Protein AF-A0A317Z376-F1 (afdb_monomer_lite)

pLDDT: mean 84.98, std 10.62, range [52.56, 98.12]

Foldseek 3Di:
DCPVQQVVQLVVCVVVCVVVVPPPVCSSVVSSVVSCVVVVVCCCVVVPVVVVVVCVVPVVVVCVVCVVVVVVVCVVCVVVVCVVLVVVCVVCVVVVHHPCPVVDDDDPVNVLVVLVVCVVVVNDDPVRNVVSVD

Structure (mmCIF, N/CA/C/O backbone):
data_AF-A0A317Z376-F1
#
_entry.id   AF-A0A317Z376-F1
#
loop_
_atom_site.group_PDB
_atom_site.id
_atom_site.type_symbol
_atom_site.label_atom_id
_atom_site.label_alt_id
_atom_site.label_comp_id
_atom_site.label_asym_id
_atom_site.label_entity_id
_atom_site.label_seq_id
_atom_site.pdbx_PDB_ins_code
_atom_site.Cartn_x
_atom_site.Cartn_y
_atom_site.Cartn_z
_atom_site.occupancy
_atom_site.B_iso_or_equiv
_atom_site.auth_seq_id
_atom_site.auth_comp_id
_atom_site.auth_asym_id
_atom_site.auth_atom_id
_atom_site.pdbx_PDB_model_num
ATOM 1 N N . LEU A 1 1 ? 16.498 -10.236 -8.902 1.00 52.56 1 LEU A N 1
ATOM 2 C CA . LEU A 1 1 ? 15.683 -9.718 -10.027 1.00 52.56 1 LEU A CA 1
ATOM 3 C C . LEU A 1 1 ? 16.492 -9.572 -11.324 1.00 52.56 1 LE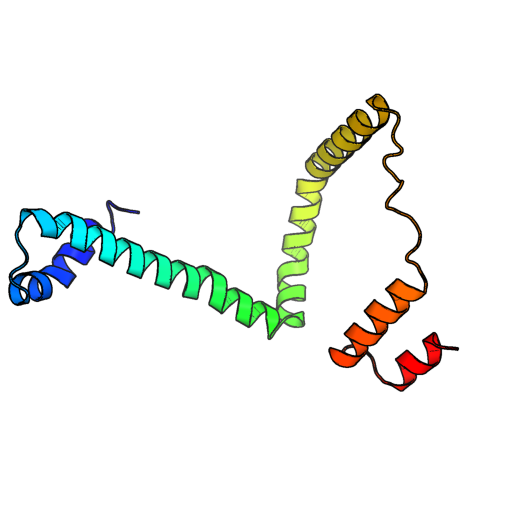U A C 1
ATOM 5 O O . LEU A 1 1 ? 15.920 -9.841 -12.365 1.00 52.56 1 LEU A O 1
ATOM 9 N N . GLY A 1 2 ? 17.801 -9.262 -11.279 1.00 53.47 2 GLY A N 1
ATOM 10 C CA . GLY A 1 2 ? 18.672 -9.219 -12.474 1.00 53.47 2 GLY A CA 1
ATOM 11 C C . GLY A 1 2 ? 18.940 -10.575 -13.151 1.00 53.47 2 GLY A C 1
ATOM 12 O O . GLY A 1 2 ? 18.680 -10.702 -14.337 1.00 53.47 2 GLY A O 1
ATOM 13 N N . TRP A 1 3 ? 19.326 -11.615 -12.393 1.00 60.12 3 TRP A N 1
ATOM 14 C CA . TRP A 1 3 ? 19.689 -12.938 -12.952 1.00 60.12 3 TRP A CA 1
ATOM 15 C C . TRP A 1 3 ? 18.595 -13.560 -13.842 1.00 60.12 3 TRP A C 1
ATOM 17 O O . TRP A 1 3 ? 18.896 -14.009 -14.939 1.00 60.12 3 TRP A O 1
ATOM 27 N N . LEU A 1 4 ? 17.322 -13.587 -13.425 1.00 60.84 4 LEU A N 1
ATOM 28 C CA . LEU A 1 4 ? 16.253 -14.183 -14.252 1.00 60.84 4 LEU A CA 1
ATOM 29 C C . LEU A 1 4 ? 15.834 -13.300 -15.442 1.00 60.84 4 LEU A C 1
ATOM 31 O O . LEU A 1 4 ? 15.302 -13.819 -16.421 1.00 60.84 4 LEU A O 1
ATOM 35 N N . GLY A 1 5 ? 16.046 -11.984 -15.353 1.00 62.31 5 GLY A N 1
ATOM 36 C CA . GLY A 1 5 ? 15.660 -11.027 -16.390 1.00 62.31 5 GLY A CA 1
ATOM 37 C C . GLY A 1 5 ? 16.670 -10.942 -17.533 1.00 62.31 5 GLY A C 1
ATOM 38 O O . GLY A 1 5 ? 16.252 -10.894 -18.684 1.00 62.31 5 GLY A O 1
ATOM 39 N N . GLU A 1 6 ? 17.970 -10.984 -17.226 1.00 64.81 6 GLU A N 1
ATOM 40 C CA . GLU A 1 6 ? 19.071 -10.847 -18.194 1.00 64.81 6 GLU A CA 1
ATOM 41 C C . GLU A 1 6 ? 18.952 -11.791 -19.399 1.00 64.81 6 GLU A C 1
ATOM 43 O O . GLU A 1 6 ? 18.768 -11.292 -20.505 1.00 64.81 6 GLU A O 1
ATOM 48 N N . PRO A 1 7 ? 18.927 -13.129 -19.238 1.00 69.81 7 PRO A N 1
ATOM 49 C CA . PRO A 1 7 ? 18.938 -14.036 -20.384 1.00 69.81 7 PRO A CA 1
ATOM 50 C C . PRO A 1 7 ? 17.606 -14.049 -21.150 1.00 69.81 7 PRO A C 1
ATOM 52 O O . PRO A 1 7 ? 17.564 -14.449 -22.314 1.00 69.81 7 PRO A O 1
ATOM 55 N N . LEU A 1 8 ? 16.503 -13.641 -20.510 1.00 75.00 8 LEU A N 1
ATOM 56 C CA . LEU A 1 8 ? 15.187 -13.568 -21.143 1.00 75.00 8 LEU A CA 1
ATOM 57 C C . LEU A 1 8 ? 15.067 -12.300 -21.998 1.00 75.00 8 LEU A C 1
ATOM 59 O O . LEU A 1 8 ? 14.681 -12.374 -23.163 1.00 75.00 8 LEU A O 1
ATOM 63 N N . PHE A 1 9 ? 15.421 -11.146 -21.430 1.00 73.69 9 PHE A N 1
ATOM 64 C CA . PHE A 1 9 ? 15.363 -9.867 -22.127 1.00 73.69 9 PHE A CA 1
ATOM 65 C C . PHE A 1 9 ? 16.475 -9.726 -23.157 1.00 73.69 9 PHE A C 1
ATOM 67 O O . PHE A 1 9 ? 16.203 -9.182 -24.217 1.00 73.69 9 PHE A O 1
ATOM 74 N N . GLU A 1 10 ? 17.666 -10.274 -22.926 1.00 70.31 10 GLU A N 1
ATOM 75 C CA . GLU A 1 10 ? 18.725 -10.322 -23.937 1.00 70.31 10 GLU A CA 1
ATOM 76 C C . GLU A 1 10 ? 18.244 -11.066 -25.188 1.00 70.31 10 GLU A C 1
ATOM 78 O O . GLU A 1 10 ? 18.333 -10.522 -26.279 1.00 70.31 10 GLU A O 1
ATOM 83 N N . ARG A 1 11 ? 17.607 -12.240 -25.049 1.00 75.38 11 ARG A N 1
ATOM 84 C CA . ARG A 1 11 ? 17.047 -12.986 -26.196 1.00 75.38 11 ARG A CA 1
ATOM 85 C C . ARG A 1 11 ? 15.912 -12.257 -26.914 1.00 75.38 11 ARG A C 1
ATOM 87 O O . ARG A 1 11 ? 15.809 -12.353 -28.132 1.00 75.38 11 ARG A O 1
ATOM 94 N N . ILE A 1 12 ? 15.042 -11.572 -26.171 1.00 78.62 12 ILE A N 1
ATOM 95 C CA . ILE A 1 12 ? 13.902 -10.836 -26.741 1.00 78.62 12 ILE A CA 1
ATOM 96 C C . ILE A 1 12 ? 14.368 -9.542 -27.421 1.00 78.62 12 ILE A C 1
ATOM 98 O O . ILE A 1 12 ? 13.821 -9.159 -28.453 1.00 78.62 12 ILE A O 1
ATOM 102 N N . LEU A 1 13 ? 15.370 -8.868 -26.854 1.00 76.75 13 LEU A N 1
ATOM 103 C CA . LEU A 1 13 ? 15.869 -7.584 -27.336 1.00 76.75 13 LEU A CA 1
ATOM 104 C C . LEU A 1 13 ? 16.970 -7.729 -28.387 1.00 76.75 13 LEU A C 1
ATOM 106 O O . LEU A 1 13 ? 17.112 -6.810 -29.183 1.00 76.75 13 LEU A O 1
ATOM 110 N N . HIS A 1 14 ? 17.687 -8.858 -28.460 1.00 75.81 14 HIS A N 1
ATOM 111 C CA . HIS A 1 14 ? 18.734 -9.121 -29.459 1.00 75.81 14 HIS A CA 1
ATOM 112 C C . HIS A 1 14 ? 18.367 -8.686 -30.890 1.00 75.81 14 HIS A C 1
ATOM 114 O O . HIS A 1 14 ? 19.131 -7.919 -31.472 1.00 75.81 14 HIS A O 1
ATOM 120 N N . PRO A 1 15 ? 17.194 -9.055 -31.458 1.00 79.44 15 PRO A N 1
ATOM 121 C CA . PRO A 1 15 ? 16.839 -8.634 -32.817 1.00 79.44 15 PRO A CA 1
ATOM 122 C C . PRO A 1 15 ? 16.638 -7.117 -32.951 1.00 79.44 15 PRO A C 1
ATOM 124 O O . PRO A 1 15 ? 16.869 -6.549 -34.013 1.00 79.44 15 PRO A O 1
ATOM 127 N N . VAL A 1 16 ? 16.214 -6.440 -31.881 1.00 78.69 16 VAL A N 1
ATOM 128 C CA . VAL A 1 16 ? 16.027 -4.980 -31.851 1.00 78.69 16 VAL A CA 1
ATOM 129 C C . VAL A 1 16 ? 17.367 -4.266 -31.667 1.00 78.69 16 VAL A C 1
ATOM 131 O O . VAL A 1 16 ? 17.602 -3.221 -32.266 1.00 78.69 16 VAL A O 1
ATOM 134 N N . ILE A 1 17 ? 18.256 -4.839 -30.860 1.00 76.69 17 ILE A N 1
ATOM 135 C CA . ILE A 1 17 ? 19.598 -4.326 -30.579 1.00 76.69 17 ILE A CA 1
ATOM 136 C C . ILE A 1 17 ? 20.481 -4.419 -31.830 1.00 76.69 17 ILE A C 1
ATOM 138 O O . ILE A 1 17 ? 21.148 -3.439 -32.165 1.00 76.69 17 ILE A O 1
ATOM 142 N N . GLU A 1 18 ? 20.419 -5.540 -32.558 1.00 78.31 18 GLU A N 1
ATOM 143 C CA . GLU A 1 18 ? 21.083 -5.708 -33.858 1.00 78.31 18 GLU A CA 1
ATOM 144 C C . GLU A 1 18 ? 20.530 -4.734 -34.904 1.00 78.31 18 GLU A C 1
ATOM 146 O O . GLU A 1 18 ? 21.303 -4.089 -35.607 1.00 78.31 18 GLU A O 1
ATOM 151 N N . LEU A 1 19 ? 19.204 -4.556 -34.970 1.00 81.88 19 LEU A N 1
ATOM 152 C CA . LEU A 1 19 ? 18.572 -3.614 -35.900 1.00 81.88 19 LEU A CA 1
ATOM 153 C C . LEU A 1 19 ? 18.994 -2.156 -35.648 1.00 81.88 19 LEU A C 1
ATOM 155 O O . LEU A 1 19 ? 19.082 -1.363 -36.583 1.00 81.88 19 LEU A O 1
ATOM 159 N N . LEU A 1 20 ? 19.239 -1.797 -34.386 1.00 80.94 20 LEU A N 1
ATOM 160 C CA . LEU A 1 20 ? 19.649 -0.455 -33.970 1.00 80.94 20 LEU A CA 1
ATOM 161 C C . LEU A 1 20 ? 21.173 -0.260 -33.958 1.00 80.94 20 LEU A C 1
ATOM 163 O O . LEU A 1 20 ? 21.630 0.834 -33.622 1.00 80.94 20 LEU A O 1
ATOM 167 N N . ASN A 1 21 ? 21.953 -1.280 -34.340 1.00 82.50 21 ASN A N 1
ATOM 168 C CA . ASN A 1 21 ? 23.415 -1.231 -34.420 1.00 82.50 21 ASN A CA 1
ATOM 169 C C . ASN A 1 21 ? 24.074 -0.728 -33.116 1.00 82.50 21 ASN A C 1
ATOM 171 O O . ASN A 1 21 ? 25.058 0.018 -33.137 1.00 82.50 21 ASN A O 1
ATOM 175 N N . ILE A 1 22 ? 23.501 -1.106 -31.967 1.00 79.56 22 ILE A N 1
ATOM 176 C CA . ILE A 1 22 ? 23.984 -0.665 -30.655 1.00 79.56 22 ILE A CA 1
ATOM 177 C C . ILE A 1 22 ? 25.367 -1.287 -30.398 1.00 79.56 22 ILE A C 1
ATOM 179 O O . ILE A 1 22 ? 25.518 -2.494 -30.567 1.00 79.56 22 ILE A O 1
ATOM 183 N N . PRO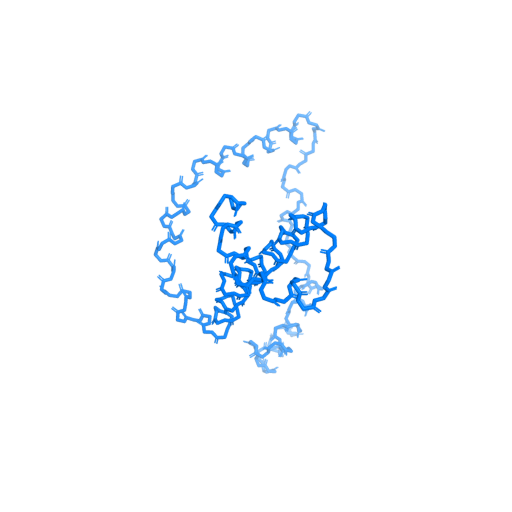 A 1 23 ? 26.374 -0.506 -29.960 1.00 82.12 23 PRO A N 1
ATOM 184 C CA . PRO A 1 23 ? 27.686 -1.048 -29.619 1.00 82.12 23 PRO A CA 1
ATOM 185 C C . PRO A 1 23 ? 27.597 -2.117 -28.525 1.00 82.12 23 PRO A C 1
ATOM 187 O O . PRO A 1 23 ? 26.951 -1.878 -27.504 1.00 82.12 23 PRO A O 1
ATOM 190 N N . ASP A 1 24 ? 28.326 -3.226 -28.676 1.00 77.50 24 ASP A N 1
ATOM 191 C CA . ASP A 1 24 ? 28.337 -4.359 -27.728 1.00 77.50 24 ASP A CA 1
ATOM 192 C C . ASP A 1 24 ? 28.583 -3.932 -26.273 1.00 77.50 24 ASP A C 1
ATOM 194 O O . ASP A 1 24 ? 27.986 -4.464 -25.338 1.00 77.50 24 ASP A O 1
ATOM 198 N N . ALA A 1 25 ? 29.403 -2.895 -26.073 1.00 80.50 25 ALA A N 1
ATOM 199 C CA . ALA A 1 25 ? 29.690 -2.326 -24.757 1.00 80.50 25 ALA A CA 1
ATOM 200 C C . ALA A 1 25 ? 28.450 -1.754 -24.035 1.00 80.50 25 ALA A C 1
ATOM 202 O O . ALA A 1 25 ? 28.451 -1.651 -22.810 1.00 80.50 25 ALA A O 1
ATOM 203 N N . LEU A 1 26 ? 27.402 -1.370 -24.771 1.00 82.19 26 LEU A N 1
ATOM 204 C CA . LEU A 1 26 ? 26.165 -0.790 -24.236 1.00 82.19 26 LEU A CA 1
ATOM 205 C C . LEU A 1 26 ? 25.004 -1.791 -24.180 1.00 82.19 26 LEU A C 1
ATOM 207 O O . LEU A 1 26 ? 24.020 -1.527 -23.487 1.00 82.19 26 LEU A O 1
ATOM 211 N N . VAL A 1 27 ? 25.113 -2.940 -24.853 1.00 79.56 27 VAL A N 1
ATOM 212 C CA . VAL A 1 27 ? 24.058 -3.967 -24.942 1.00 79.56 27 VAL A CA 1
ATOM 213 C C . VAL A 1 27 ? 23.613 -4.441 -23.561 1.00 79.56 27 VAL A C 1
ATOM 215 O O . VAL A 1 27 ? 22.414 -4.476 -23.276 1.00 79.56 27 VAL A O 1
ATOM 218 N N . MET A 1 28 ? 24.569 -4.731 -22.675 1.00 78.00 28 MET A N 1
ATOM 219 C CA . MET A 1 28 ? 24.286 -5.169 -21.306 1.00 78.00 28 MET A CA 1
ATOM 220 C C . MET A 1 28 ? 23.533 -4.090 -20.516 1.00 78.00 28 MET A C 1
ATOM 222 O O . MET A 1 28 ? 22.498 -4.362 -19.909 1.00 78.00 28 MET A O 1
ATOM 226 N N . THR A 1 29 ? 24.002 -2.840 -20.559 1.00 83.69 29 THR A N 1
ATOM 227 C CA . THR A 1 29 ? 23.366 -1.729 -19.838 1.00 83.69 29 THR A CA 1
ATOM 228 C C . THR A 1 29 ? 21.955 -1.456 -20.349 1.00 83.69 29 THR A C 1
ATOM 230 O O . THR A 1 29 ? 21.033 -1.328 -19.546 1.00 83.69 29 THR A O 1
ATOM 233 N N . VAL A 1 30 ? 21.763 -1.409 -21.670 1.00 82.88 30 VAL A N 1
ATOM 234 C CA . VAL A 1 30 ? 20.445 -1.195 -22.286 1.00 82.88 30 VAL A CA 1
ATOM 235 C C . VAL A 1 30 ? 19.491 -2.329 -21.917 1.00 82.88 30 VAL A C 1
ATOM 237 O O . VAL A 1 30 ? 18.362 -2.063 -21.509 1.00 82.88 30 VAL A O 1
ATOM 240 N N . SER A 1 31 ? 19.953 -3.579 -21.977 1.00 79.69 31 SER A N 1
ATOM 241 C CA . SER A 1 31 ? 19.139 -4.747 -21.626 1.00 79.69 31 SER A CA 1
ATOM 242 C C . SER A 1 31 ? 18.703 -4.717 -20.164 1.00 79.69 31 SER A C 1
ATOM 244 O O . SER A 1 31 ? 17.526 -4.928 -19.879 1.00 79.69 31 SER A O 1
ATOM 246 N N . ILE A 1 32 ? 19.608 -4.380 -19.238 1.00 83.25 32 ILE A N 1
ATOM 247 C CA . ILE A 1 32 ? 19.285 -4.252 -17.810 1.00 83.25 32 ILE A CA 1
ATOM 248 C C . ILE A 1 32 ? 18.273 -3.132 -17.574 1.00 83.25 32 ILE A C 1
ATOM 250 O O . ILE A 1 32 ? 17.298 -3.342 -16.854 1.00 83.25 32 ILE A O 1
ATOM 254 N N . VAL A 1 33 ? 18.479 -1.956 -18.173 1.00 87.38 33 VAL A N 1
ATOM 255 C CA . VAL A 1 33 ? 17.573 -0.811 -18.004 1.00 87.38 33 VAL A CA 1
ATOM 256 C C . VAL A 1 33 ? 16.178 -1.161 -18.511 1.00 87.38 33 VAL A C 1
ATOM 258 O O . VAL A 1 33 ? 15.206 -1.000 -17.777 1.00 87.38 33 VAL A O 1
ATOM 261 N N . VAL A 1 34 ? 16.069 -1.709 -19.722 1.00 86.25 34 VAL A N 1
ATOM 262 C CA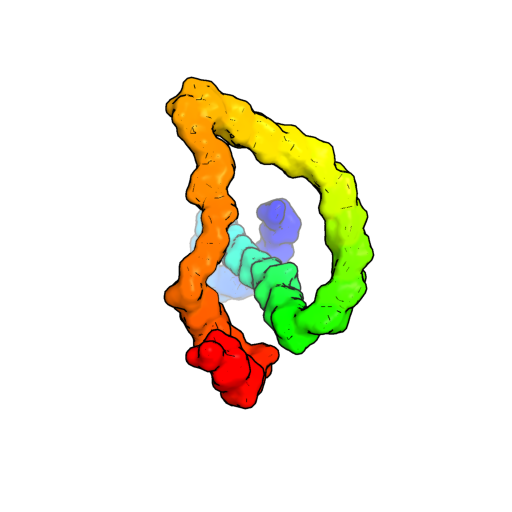 . VAL A 1 34 ? 14.778 -2.088 -20.308 1.00 86.25 34 VAL A CA 1
ATOM 263 C C . VAL A 1 34 ? 14.107 -3.188 -19.488 1.00 86.25 34 VAL A C 1
ATOM 265 O O . VAL A 1 34 ? 12.935 -3.051 -19.136 1.00 86.25 34 VAL A O 1
ATOM 268 N N . ALA A 1 35 ? 14.840 -4.245 -19.129 1.00 84.94 35 ALA A N 1
ATOM 269 C CA . ALA A 1 35 ? 14.311 -5.332 -18.314 1.00 84.94 35 ALA A CA 1
ATOM 270 C C . ALA A 1 35 ? 13.801 -4.817 -16.965 1.00 84.94 35 ALA A C 1
ATOM 272 O O . ALA A 1 35 ? 12.680 -5.127 -16.562 1.00 84.94 35 ALA A O 1
ATOM 273 N N . PHE A 1 36 ? 14.593 -3.990 -16.280 1.00 87.69 36 PHE A N 1
ATOM 274 C CA . PHE A 1 36 ? 14.221 -3.425 -14.991 1.00 87.69 36 PHE A CA 1
ATOM 275 C C . PHE A 1 36 ? 12.989 -2.527 -15.102 1.00 87.69 36 PHE A C 1
ATOM 277 O O . PHE A 1 36 ? 12.067 -2.670 -14.298 1.00 87.69 36 PHE A O 1
ATOM 284 N N . THR A 1 37 ? 12.926 -1.647 -16.104 1.00 90.88 37 THR A N 1
ATOM 285 C CA . THR A 1 37 ? 11.775 -0.763 -16.326 1.00 90.88 37 THR A CA 1
ATOM 286 C C . THR A 1 37 ? 10.509 -1.561 -16.612 1.00 90.88 37 THR A C 1
ATOM 288 O O . THR A 1 37 ? 9.484 -1.317 -15.979 1.00 90.88 37 THR A O 1
ATOM 291 N N . VAL A 1 38 ? 10.572 -2.542 -17.515 1.00 89.81 38 VAL A N 1
ATOM 292 C CA . VAL A 1 38 ? 9.407 -3.352 -17.894 1.00 89.81 38 VAL A CA 1
ATOM 293 C C . VAL A 1 38 ? 8.930 -4.206 -16.723 1.00 89.81 38 VAL A C 1
ATOM 295 O O . VAL A 1 38 ? 7.744 -4.187 -16.399 1.00 89.81 38 VAL A O 1
ATOM 298 N N . VAL A 1 39 ? 9.836 -4.920 -16.051 1.00 89.50 39 VAL A N 1
ATOM 299 C CA . VAL A 1 39 ? 9.476 -5.773 -14.909 1.00 89.50 39 VAL A CA 1
ATOM 300 C C . VAL A 1 39 ? 8.910 -4.935 -13.769 1.00 89.50 39 VAL A C 1
ATOM 302 O O . VAL A 1 39 ? 7.877 -5.299 -13.213 1.00 89.50 39 VAL A O 1
ATOM 305 N N . THR A 1 40 ? 9.531 -3.797 -13.448 1.00 91.69 40 THR A N 1
ATOM 306 C CA . THR A 1 40 ? 9.032 -2.889 -12.405 1.00 91.69 40 THR A CA 1
ATOM 307 C C . THR A 1 40 ? 7.655 -2.345 -12.762 1.00 91.69 40 THR A C 1
ATOM 309 O O . THR A 1 40 ? 6.758 -2.376 -11.925 1.00 91.69 40 THR A O 1
ATOM 312 N N . TYR A 1 41 ? 7.455 -1.903 -14.007 1.00 94.88 41 TYR A N 1
ATOM 313 C CA . TYR A 1 41 ? 6.163 -1.394 -14.461 1.00 94.88 41 TYR A CA 1
ATOM 314 C C . TYR A 1 41 ? 5.071 -2.457 -14.337 1.00 94.88 41 TYR A C 1
ATOM 316 O O . TYR A 1 41 ? 4.046 -2.214 -13.706 1.00 94.88 41 TYR A O 1
ATOM 324 N N . ILE A 1 42 ? 5.310 -3.659 -14.869 1.00 93.75 42 ILE A N 1
ATOM 325 C CA . ILE A 1 42 ? 4.353 -4.767 -14.792 1.00 93.75 42 ILE A CA 1
ATOM 326 C C . ILE A 1 42 ? 4.071 -5.132 -13.331 1.00 93.75 42 ILE A C 1
ATOM 328 O O . ILE A 1 42 ? 2.913 -5.305 -12.958 1.00 93.75 42 ILE A O 1
ATOM 332 N N . HIS A 1 43 ? 5.104 -5.218 -12.491 1.00 93.62 43 HIS A N 1
ATOM 333 C CA . HIS A 1 43 ? 4.960 -5.566 -11.081 1.00 93.62 43 HIS A CA 1
ATOM 334 C C . HIS A 1 43 ? 4.136 -4.536 -10.307 1.00 93.62 43 HIS A C 1
ATOM 336 O O . HIS A 1 43 ? 3.230 -4.919 -9.578 1.00 93.62 43 HIS A O 1
ATOM 342 N N . VAL A 1 44 ? 4.399 -3.241 -10.486 1.00 97.00 44 VAL A N 1
ATOM 343 C CA . VAL A 1 44 ? 3.648 -2.181 -9.799 1.00 97.00 44 VAL A CA 1
ATOM 344 C C . VAL A 1 44 ? 2.218 -2.107 -10.327 1.00 97.00 44 VAL A C 1
ATOM 346 O O . VAL A 1 44 ? 1.273 -2.051 -9.545 1.00 97.00 44 VAL A O 1
ATOM 349 N N . VAL A 1 45 ? 2.021 -2.157 -11.646 1.00 96.81 45 VAL A N 1
ATOM 350 C CA . VAL A 1 45 ? 0.681 -2.054 -12.236 1.00 96.81 45 VAL A CA 1
ATOM 351 C C . VAL A 1 45 ? -0.186 -3.250 -11.855 1.00 96.81 45 VAL A C 1
ATOM 353 O O . VAL A 1 45 ? -1.301 -3.061 -11.375 1.00 96.81 45 VAL A O 1
ATOM 356 N N . ILE A 1 46 ? 0.310 -4.473 -12.044 1.00 95.62 46 ILE A N 1
ATOM 357 C CA . ILE A 1 46 ? -0.474 -5.695 -11.816 1.00 95.62 46 ILE A CA 1
ATOM 358 C C . ILE A 1 46 ? -0.458 -6.110 -10.345 1.00 95.62 46 ILE A C 1
ATOM 360 O O . ILE A 1 46 ? -1.456 -6.620 -9.847 1.00 95.62 46 ILE A O 1
ATOM 364 N N . GLY A 1 47 ? 0.660 -5.927 -9.647 1.00 94.94 47 GLY A N 1
ATOM 365 C CA . GLY A 1 47 ? 0.822 -6.357 -8.259 1.00 94.94 47 GLY A CA 1
ATOM 366 C C . GLY A 1 47 ? 0.245 -5.378 -7.244 1.00 94.94 47 GLY A C 1
ATOM 367 O O . GLY A 1 47 ? -0.227 -5.812 -6.196 1.00 94.94 47 GLY A O 1
ATOM 368 N N . GLU A 1 48 ? 0.240 -4.080 -7.550 1.00 95.12 48 GLU A N 1
ATOM 369 C CA . GLU A 1 48 ? -0.195 -3.052 -6.604 1.00 95.12 48 GLU A CA 1
ATOM 370 C C . GLU A 1 48 ? -1.381 -2.238 -7.127 1.00 95.12 48 GLU A C 1
ATOM 372 O O . GLU A 1 48 ? -2.457 -2.277 -6.531 1.00 95.12 48 GLU A O 1
ATOM 377 N N . LEU A 1 49 ? -1.224 -1.514 -8.240 1.00 96.19 49 LEU A N 1
ATOM 378 C CA . LEU A 1 49 ? -2.186 -0.487 -8.658 1.00 96.19 49 LEU A CA 1
ATOM 379 C C . LEU A 1 49 ? -3.538 -1.067 -9.078 1.00 96.19 49 LEU A C 1
ATOM 381 O O . LEU A 1 49 ? -4.575 -0.581 -8.625 1.00 96.19 49 LEU A O 1
ATOM 385 N N . ALA A 1 50 ? -3.550 -2.100 -9.921 1.00 95.12 50 ALA A N 1
ATOM 386 C CA . ALA A 1 50 ? -4.789 -2.728 -10.367 1.00 95.12 50 ALA A CA 1
ATOM 387 C C . ALA A 1 50 ? -5.532 -3.423 -9.208 1.00 95.12 50 ALA A C 1
ATOM 389 O O . ALA A 1 50 ? -6.713 -3.120 -9.017 1.00 95.12 50 ALA A O 1
ATOM 390 N N . PRO A 1 51 ? -4.886 -4.259 -8.366 1.00 92.31 51 PRO A N 1
ATOM 391 C CA . PRO A 1 51 ? -5.535 -4.838 -7.192 1.00 92.31 51 PRO A CA 1
ATOM 392 C C . PRO A 1 51 ? -6.053 -3.780 -6.220 1.00 92.31 51 PRO A C 1
ATOM 394 O O . PRO A 1 51 ? -7.173 -3.899 -5.732 1.00 92.31 51 PRO A O 1
ATOM 397 N N . LYS A 1 52 ? -5.281 -2.715 -5.974 1.00 93.12 52 LYS A N 1
ATOM 398 C CA . LYS A 1 52 ? -5.692 -1.605 -5.108 1.00 93.12 52 LYS A CA 1
ATOM 399 C C . LYS A 1 52 ? -6.901 -0.863 -5.671 1.00 93.12 52 LYS A C 1
ATOM 401 O O . LYS A 1 52 ? -7.825 -0.558 -4.924 1.00 93.12 52 LYS A O 1
ATOM 406 N N . SER A 1 53 ? -6.930 -0.603 -6.976 1.00 94.56 53 SER A N 1
ATOM 407 C CA . SER A 1 53 ? -8.081 0.034 -7.624 1.00 94.56 53 SER A CA 1
ATOM 408 C C . SER A 1 53 ? -9.336 -0.837 -7.525 1.00 94.56 53 SER A C 1
ATOM 410 O O . SER A 1 53 ? -10.404 -0.333 -7.181 1.00 94.56 53 SER A O 1
ATOM 412 N N . LEU A 1 54 ? -9.208 -2.151 -7.735 1.00 93.00 54 LEU A N 1
ATOM 413 C CA . LEU A 1 54 ? -10.309 -3.100 -7.543 1.00 93.00 54 LEU A CA 1
ATOM 414 C C . LEU A 1 54 ? -10.761 -3.167 -6.078 1.00 93.00 54 LEU A C 1
ATOM 416 O O . LEU A 1 54 ? -11.961 -3.241 -5.820 1.00 93.00 54 LEU A O 1
ATOM 420 N N . ALA A 1 55 ? -9.824 -3.093 -5.127 1.00 92.31 55 ALA A N 1
ATOM 421 C CA . ALA A 1 55 ? -10.118 -3.024 -3.697 1.00 92.31 55 ALA A CA 1
ATOM 422 C C . ALA A 1 55 ? -10.989 -1.823 -3.335 1.00 92.31 55 ALA A C 1
ATOM 424 O O . ALA A 1 55 ? -11.944 -1.982 -2.584 1.00 92.31 55 ALA A O 1
ATOM 425 N N . ILE A 1 56 ? -10.707 -0.659 -3.921 1.00 92.81 56 ILE A N 1
ATOM 426 C CA . ILE A 1 56 ? -11.481 0.569 -3.699 1.00 92.81 56 ILE A CA 1
ATOM 427 C C . ILE A 1 56 ? -12.869 0.471 -4.348 1.00 92.81 56 ILE A C 1
ATOM 429 O O . ILE A 1 56 ? -13.868 0.842 -3.738 1.00 92.81 56 ILE A O 1
ATOM 433 N N . GLN A 1 57 ? -12.962 -0.070 -5.565 1.00 93.94 57 GLN A N 1
ATOM 434 C CA . GLN A 1 57 ? -14.248 -0.198 -6.264 1.00 93.94 57 GLN A CA 1
ATOM 435 C C . GLN A 1 57 ? -15.195 -1.208 -5.601 1.00 93.94 57 GLN A C 1
ATOM 437 O O . GLN A 1 57 ? -16.408 -1.027 -5.631 1.00 93.94 57 GLN A O 1
ATOM 442 N N . TYR A 1 58 ? -14.657 -2.268 -4.993 1.00 93.06 58 TYR A N 1
ATOM 443 C CA . TYR A 1 58 ? -15.435 -3.324 -4.340 1.00 93.06 58 TYR A CA 1
ATOM 444 C C . TYR A 1 58 ? -15.154 -3.395 -2.836 1.00 93.06 58 TYR A C 1
ATOM 446 O O . TYR A 1 58 ? -14.986 -4.490 -2.284 1.00 93.06 58 TYR A O 1
ATOM 454 N N . THR A 1 59 ? -15.125 -2.226 -2.186 1.00 92.25 59 THR A N 1
ATOM 455 C CA . THR A 1 59 ? -14.722 -2.064 -0.781 1.00 92.25 59 THR A CA 1
ATOM 456 C C . THR A 1 59 ? -15.471 -3.013 0.151 1.00 92.25 59 THR A C 1
ATOM 458 O O . THR A 1 59 ? -14.815 -3.748 0.876 1.00 92.25 59 THR A O 1
ATOM 461 N N . ASP A 1 60 ? -16.802 -3.118 0.085 1.00 92.94 60 ASP A N 1
ATOM 462 C CA . ASP A 1 60 ? -17.568 -3.959 1.025 1.00 92.94 60 ASP A CA 1
ATOM 463 C C . ASP A 1 60 ? -17.231 -5.449 0.919 1.00 92.94 60 ASP A C 1
ATOM 465 O O . ASP A 1 60 ? -17.011 -6.139 1.917 1.00 92.94 60 ASP A O 1
ATOM 469 N N . ARG A 1 61 ? -17.161 -5.967 -0.314 1.00 92.81 61 ARG A N 1
ATOM 470 C CA . ARG A 1 61 ? -16.866 -7.387 -0.558 1.00 92.81 61 ARG A CA 1
ATOM 471 C C . ARG A 1 61 ? -15.452 -7.728 -0.119 1.00 92.81 61 ARG A C 1
ATOM 473 O O . ARG A 1 61 ? -15.233 -8.770 0.497 1.00 92.81 61 ARG A O 1
ATOM 480 N N . ILE A 1 62 ? -14.501 -6.855 -0.439 1.00 92.50 62 ILE A N 1
ATOM 481 C CA . ILE A 1 62 ? -13.093 -7.048 -0.103 1.00 92.50 62 ILE A CA 1
ATOM 482 C C . ILE A 1 62 ? -12.888 -6.848 1.403 1.00 92.50 62 ILE A C 1
ATOM 484 O O . ILE A 1 62 ? -12.257 -7.687 2.036 1.00 92.50 62 ILE A O 1
ATOM 488 N N . ALA A 1 63 ? -13.518 -5.857 2.028 1.00 92.06 63 ALA A N 1
ATOM 489 C CA . ALA A 1 63 ? -13.497 -5.669 3.476 1.00 92.06 63 ALA A CA 1
ATOM 490 C C . ALA A 1 63 ? -14.007 -6.912 4.214 1.00 92.06 63 ALA A C 1
ATOM 492 O O . ALA A 1 63 ? -13.326 -7.404 5.110 1.00 92.06 6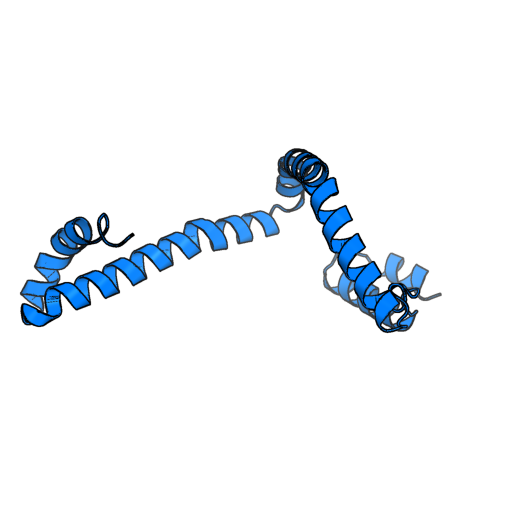3 ALA A O 1
ATOM 493 N N . LEU A 1 64 ? -15.142 -7.487 3.804 1.00 94.56 64 LEU A N 1
ATOM 494 C CA . LEU A 1 64 ? -15.676 -8.709 4.417 1.00 94.56 64 LEU A CA 1
ATOM 495 C C . LEU A 1 64 ? -14.771 -9.929 4.198 1.00 94.56 64 LEU A C 1
ATOM 497 O O . LEU A 1 64 ? -14.571 -10.720 5.123 1.00 94.56 64 LEU A O 1
ATOM 501 N N . LEU A 1 65 ? -14.194 -10.073 3.002 1.00 95.38 65 LEU A N 1
ATOM 502 C CA . LEU A 1 65 ? -13.264 -11.158 2.683 1.00 95.38 65 LEU A CA 1
ATOM 503 C C . LEU A 1 65 ? -12.003 -11.095 3.558 1.00 95.38 65 LEU A C 1
ATOM 505 O O . LEU A 1 65 ? -11.548 -12.114 4.082 1.00 95.38 65 LEU A O 1
ATOM 509 N N . TYR A 1 66 ? -11.456 -9.894 3.739 1.00 94.50 66 TYR A N 1
ATOM 510 C CA . TYR A 1 66 ? -10.203 -9.666 4.452 1.00 94.50 66 TYR A CA 1
ATOM 511 C C . TYR A 1 66 ? -10.382 -9.395 5.954 1.00 94.50 66 TYR A C 1
ATOM 513 O O . TYR A 1 66 ? -9.404 -9.478 6.697 1.00 94.50 66 TYR A O 1
ATOM 521 N N . ALA A 1 67 ? -11.607 -9.170 6.442 1.00 95.31 67 ALA A N 1
ATOM 522 C CA . ALA A 1 67 ? -11.894 -8.873 7.848 1.00 95.31 67 ALA A CA 1
ATOM 523 C C . ALA A 1 67 ? -11.314 -9.921 8.809 1.00 95.31 67 ALA A C 1
ATOM 525 O O . ALA A 1 67 ? -10.657 -9.577 9.792 1.00 95.31 67 ALA A O 1
ATOM 526 N N . ARG A 1 68 ? -11.517 -11.213 8.519 1.00 96.12 68 ARG A N 1
ATOM 527 C CA . ARG A 1 68 ? -11.010 -12.310 9.361 1.00 96.12 68 ARG A CA 1
ATOM 528 C C . ARG A 1 68 ? -9.475 -12.390 9.345 1.00 96.12 68 ARG A C 1
ATOM 530 O O . ARG A 1 68 ? -8.895 -12.371 10.431 1.00 96.12 68 ARG A O 1
ATOM 537 N N . PRO A 1 69 ? -8.796 -12.433 8.179 1.00 95.94 69 PRO A N 1
ATOM 538 C CA . PRO A 1 69 ? -7.337 -12.345 8.118 1.00 95.94 69 PRO A CA 1
ATOM 539 C C . PRO A 1 69 ? -6.753 -11.142 8.870 1.00 95.94 69 PRO A C 1
ATOM 541 O O . PRO A 1 69 ? -5.837 -11.319 9.673 1.00 95.94 69 PRO A O 1
ATOM 544 N N . LEU A 1 70 ? -7.304 -9.938 8.670 1.00 95.88 70 LEU A N 1
ATOM 545 C CA . LEU A 1 70 ? -6.826 -8.734 9.356 1.00 95.88 70 LEU A CA 1
ATOM 546 C C . LEU A 1 70 ? -7.057 -8.792 10.865 1.00 95.88 70 LEU A C 1
ATOM 548 O O . LEU A 1 70 ? -6.194 -8.352 11.622 1.00 95.88 70 LEU A O 1
ATOM 552 N N . TYR A 1 71 ? -8.175 -9.359 11.322 1.00 95.94 71 TYR A N 1
ATOM 553 C CA . TYR A 1 71 ? -8.431 -9.535 12.749 1.00 95.94 71 TYR A CA 1
ATOM 554 C C . TYR A 1 71 ? -7.353 -10.400 13.413 1.00 95.94 71 TYR A C 1
ATOM 556 O O . TYR A 1 71 ? -6.789 -10.013 14.438 1.00 95.94 71 TYR A O 1
ATOM 564 N N . TYR A 1 72 ? -7.022 -11.550 12.816 1.00 97.81 72 TYR A N 1
ATOM 565 C CA . TYR A 1 72 ? -5.979 -12.427 13.350 1.00 97.81 72 TYR A CA 1
ATOM 566 C C . TYR A 1 72 ? -4.591 -11.800 13.257 1.00 97.81 72 TYR A C 1
ATOM 568 O O . TYR A 1 72 ? -3.818 -11.903 14.207 1.00 97.81 72 TYR A O 1
ATOM 576 N N . PHE A 1 73 ? -4.288 -11.100 12.162 1.00 97.50 73 PHE A N 1
ATOM 577 C CA . PHE A 1 73 ? -3.058 -10.320 12.050 1.00 97.50 73 PHE A CA 1
ATOM 578 C C . PHE A 1 73 ? -2.951 -9.297 13.185 1.00 97.50 73 PHE A C 1
ATOM 580 O O . PHE A 1 73 ? -1.935 -9.241 13.873 1.00 97.50 73 PHE A O 1
ATOM 587 N N . GLY A 1 74 ? -4.028 -8.552 13.446 1.00 95.94 74 GLY A N 1
ATOM 588 C CA . GLY A 1 74 ? -4.111 -7.617 14.561 1.00 95.94 74 GLY A CA 1
ATOM 589 C C . GLY A 1 74 ? -3.888 -8.306 15.905 1.00 95.94 74 GLY A C 1
ATOM 590 O O . GLY A 1 74 ? -3.120 -7.808 16.721 1.00 95.94 74 GLY A O 1
ATOM 591 N N . LEU A 1 75 ? -4.492 -9.476 16.128 1.00 97.19 75 LEU A N 1
ATOM 592 C CA . LEU A 1 75 ? -4.318 -10.256 17.355 1.00 97.19 75 LEU A CA 1
ATOM 593 C C . LEU A 1 75 ? -2.860 -10.690 17.570 1.00 97.19 75 LEU A C 1
ATOM 595 O O . LEU A 1 75 ? -2.357 -10.583 18.685 1.00 97.19 75 LEU A O 1
ATOM 599 N N . ILE A 1 76 ? -2.181 -11.133 16.511 1.00 98.12 76 ILE A N 1
ATOM 600 C CA . ILE A 1 76 ? -0.765 -11.527 16.545 1.00 98.12 76 ILE A CA 1
ATOM 601 C C . ILE A 1 76 ? 0.134 -10.305 16.764 1.00 98.12 76 ILE A C 1
ATOM 603 O O . ILE A 1 76 ? 1.110 -10.380 17.506 1.00 98.12 76 ILE A O 1
ATOM 607 N N . MET A 1 77 ? -0.210 -9.167 16.160 1.00 97.88 77 MET A N 1
ATOM 608 C CA . MET A 1 77 ? 0.550 -7.921 16.278 1.00 97.88 77 MET A CA 1
ATOM 609 C C . MET A 1 77 ? 0.285 -7.163 17.584 1.00 97.88 77 MET A C 1
ATOM 611 O O . MET A 1 77 ? 1.101 -6.326 17.964 1.00 97.88 77 MET A O 1
ATOM 615 N N . LYS A 1 78 ? -0.798 -7.457 18.319 1.00 97.06 78 LYS A N 1
ATOM 616 C CA . LYS A 1 78 ? -1.131 -6.810 19.604 1.00 97.06 78 LYS A CA 1
ATOM 617 C C . LYS A 1 78 ? 0.043 -6.691 20.586 1.00 97.06 78 LYS A C 1
ATOM 619 O O . LYS A 1 78 ? 0.240 -5.580 21.075 1.00 97.06 78 LYS A O 1
ATOM 624 N N . PRO A 1 79 ? 0.815 -7.749 20.908 1.00 97.19 79 PRO A N 1
ATOM 625 C CA . PRO A 1 79 ? 1.949 -7.624 21.826 1.00 97.19 79 PRO A CA 1
ATOM 626 C C . PRO A 1 79 ? 3.014 -6.642 21.320 1.00 97.19 79 PRO A C 1
ATOM 628 O O . PRO A 1 79 ? 3.531 -5.848 22.104 1.00 97.19 79 PRO A O 1
ATOM 631 N N . LEU A 1 80 ? 3.296 -6.640 20.015 1.00 97.62 80 LEU A N 1
ATOM 632 C CA . LEU A 1 80 ? 4.253 -5.719 19.404 1.00 97.62 80 LEU A CA 1
ATOM 633 C C . LEU A 1 80 ? 3.747 -4.271 19.456 1.00 97.62 80 LEU A C 1
ATOM 635 O O . LEU A 1 80 ? 4.469 -3.381 19.898 1.00 97.62 80 LEU A O 1
ATOM 639 N N . ILE A 1 81 ? 2.487 -4.043 19.078 1.00 95.69 81 ILE A N 1
ATOM 640 C CA . ILE A 1 81 ? 1.842 -2.723 19.139 1.00 95.69 81 ILE A CA 1
ATOM 641 C C . ILE A 1 81 ? 1.834 -2.201 20.580 1.00 95.69 81 ILE A C 1
ATOM 643 O O . ILE A 1 81 ? 2.144 -1.035 20.827 1.00 95.69 81 ILE A O 1
ATOM 647 N N . TRP A 1 82 ? 1.501 -3.058 21.549 1.00 96.88 82 TRP A N 1
ATOM 648 C CA . TRP A 1 82 ? 1.509 -2.697 22.964 1.00 96.88 82 TRP A CA 1
ATOM 649 C C . TRP A 1 82 ? 2.903 -2.282 23.434 1.00 96.88 82 TRP A C 1
ATOM 651 O O . TRP A 1 82 ? 3.029 -1.251 24.097 1.00 96.88 82 TRP A O 1
ATOM 661 N N . LEU A 1 83 ? 3.937 -3.035 23.048 1.00 97.69 83 LEU A N 1
ATOM 662 C CA . LEU A 1 83 ? 5.325 -2.737 23.386 1.00 97.69 83 LEU A CA 1
ATOM 663 C C . LEU A 1 83 ? 5.768 -1.392 22.797 1.00 97.69 83 LEU A C 1
ATOM 665 O O . LEU A 1 83 ? 6.276 -0.553 23.535 1.00 97.69 83 LEU A O 1
ATOM 669 N N . MET A 1 84 ? 5.519 -1.157 21.505 1.00 95.81 84 MET A N 1
ATOM 670 C CA . MET A 1 84 ? 5.902 0.083 20.816 1.00 95.81 84 MET A CA 1
ATOM 671 C C . MET A 1 84 ? 5.182 1.310 21.383 1.00 95.81 84 MET A C 1
ATOM 673 O O . MET A 1 84 ? 5.802 2.332 21.687 1.00 95.81 84 MET A O 1
ATOM 677 N N . ASN A 1 85 ? 3.869 1.206 21.593 1.00 94.06 85 ASN A N 1
ATOM 678 C CA . ASN A 1 85 ? 3.096 2.289 22.195 1.00 94.06 85 ASN A CA 1
ATOM 679 C C . ASN A 1 85 ? 3.516 2.518 23.654 1.00 94.06 85 ASN A C 1
ATOM 681 O O . ASN A 1 85 ? 3.563 3.653 24.124 1.00 94.06 85 ASN A O 1
ATOM 685 N N . GLY A 1 86 ? 3.844 1.446 24.380 1.00 94.06 86 GLY A N 1
ATOM 686 C CA . GLY A 1 86 ? 4.398 1.508 25.728 1.00 94.06 86 GLY A CA 1
ATOM 687 C C . GLY A 1 86 ? 5.728 2.253 25.773 1.00 94.06 86 GLY A C 1
ATOM 688 O O . GLY A 1 86 ? 5.874 3.165 26.587 1.00 94.06 86 GLY A O 1
ATOM 689 N N . SER A 1 87 ? 6.658 1.930 24.870 1.00 95.31 87 SER A N 1
ATOM 690 C CA . SER A 1 87 ? 7.957 2.601 24.789 1.00 95.31 87 SER A CA 1
ATOM 691 C C . SER A 1 87 ? 7.821 4.073 24.417 1.00 95.31 87 SER A C 1
ATOM 693 O O . SER A 1 87 ? 8.464 4.911 25.043 1.00 95.31 87 SER A O 1
ATOM 695 N N . ALA A 1 88 ? 6.938 4.412 23.473 1.00 92.81 88 ALA A N 1
ATOM 696 C CA . ALA A 1 88 ? 6.680 5.803 23.106 1.00 92.81 88 ALA A CA 1
ATOM 697 C C . ALA A 1 88 ? 6.168 6.612 24.309 1.00 92.81 88 ALA A C 1
ATOM 699 O O . ALA A 1 88 ? 6.745 7.639 24.659 1.00 92.81 88 ALA A O 1
ATOM 700 N N . ARG A 1 89 ? 5.147 6.104 25.017 1.00 93.38 89 ARG A N 1
ATOM 701 C CA . ARG A 1 89 ? 4.617 6.758 26.227 1.00 93.38 89 ARG A CA 1
ATOM 702 C C . ARG A 1 89 ? 5.660 6.895 27.331 1.00 93.38 89 ARG A C 1
ATOM 704 O O . ARG A 1 89 ? 5.661 7.892 28.045 1.00 93.38 89 ARG A O 1
ATOM 711 N N . PHE A 1 90 ? 6.513 5.888 27.500 1.00 94.44 90 PHE A N 1
ATOM 712 C CA . PHE A 1 90 ? 7.582 5.916 28.492 1.00 94.44 90 PHE A CA 1
ATOM 713 C C . PHE A 1 90 ? 8.596 7.024 28.191 1.00 94.44 90 PHE A C 1
ATOM 715 O O . PHE A 1 90 ? 8.902 7.820 29.074 1.00 94.44 90 PHE A O 1
ATOM 722 N N . ILE A 1 91 ? 9.043 7.128 26.938 1.00 94.75 91 ILE A N 1
ATOM 723 C CA . ILE A 1 91 ? 9.976 8.170 26.499 1.00 94.75 91 ILE A CA 1
ATOM 724 C C . ILE A 1 91 ? 9.360 9.560 26.683 1.00 94.75 91 ILE A C 1
ATOM 726 O O . ILE A 1 91 ? 9.982 10.418 27.297 1.00 94.75 91 ILE A O 1
ATOM 730 N N . ILE A 1 92 ? 8.122 9.775 26.231 1.00 93.19 92 ILE A N 1
ATOM 731 C CA . ILE A 1 92 ? 7.431 11.071 26.355 1.00 93.19 92 ILE A CA 1
ATOM 732 C C . ILE A 1 92 ? 7.354 11.523 27.824 1.00 93.19 92 ILE A C 1
ATOM 734 O O . ILE A 1 92 ? 7.633 12.682 28.131 1.00 93.19 92 ILE A O 1
ATOM 738 N N . ARG A 1 93 ? 7.070 10.592 28.746 1.00 91.31 93 ARG A N 1
ATOM 739 C CA . ARG A 1 93 ? 7.044 10.875 30.189 1.00 91.31 93 ARG A CA 1
ATOM 740 C C . ARG A 1 93 ? 8.406 11.249 30.761 1.00 91.31 93 ARG A C 1
ATOM 742 O O . ARG A 1 93 ? 8.454 12.091 31.651 1.00 91.31 93 ARG A O 1
ATOM 749 N N . ILE A 1 94 ? 9.498 10.664 30.265 1.00 95.00 94 ILE A N 1
ATOM 750 C CA . ILE A 1 94 ? 10.858 11.056 30.678 1.00 95.00 94 ILE A CA 1
ATOM 751 C C . ILE A 1 94 ? 11.120 12.528 30.340 1.00 95.00 94 ILE A C 1
ATOM 753 O O . ILE A 1 94 ? 11.742 13.233 31.128 1.00 95.00 94 ILE A O 1
ATOM 757 N N . PHE A 1 95 ? 10.604 13.007 29.208 1.00 93.81 95 PHE A N 1
ATOM 758 C CA . PHE A 1 95 ? 10.715 14.408 28.795 1.00 93.81 95 PHE A CA 1
ATOM 759 C C . PHE A 1 95 ? 9.667 15.334 29.441 1.00 93.81 95 PHE A C 1
ATOM 761 O O . PHE A 1 95 ? 9.616 16.514 29.107 1.00 93.81 95 PHE A O 1
ATOM 768 N N . GLY A 1 96 ? 8.841 14.831 30.366 1.00 88.00 96 GLY A N 1
ATOM 769 C CA . GLY A 1 96 ? 7.847 15.629 31.090 1.00 88.00 96 GLY A CA 1
ATOM 770 C C . GLY A 1 96 ? 6.628 16.052 30.264 1.00 88.00 96 GLY A C 1
ATOM 771 O O . GLY A 1 96 ? 5.858 16.893 30.717 1.00 88.00 96 GLY A O 1
ATOM 772 N N . ALA A 1 97 ? 6.440 15.484 29.072 1.00 86.62 97 ALA A N 1
ATOM 773 C CA . ALA A 1 97 ? 5.284 15.755 28.225 1.00 86.62 97 ALA A CA 1
ATOM 774 C C . ALA A 1 97 ? 4.132 14.779 28.523 1.00 86.62 97 ALA A C 1
ATOM 776 O O . ALA A 1 97 ? 4.353 13.646 28.964 1.00 86.62 97 ALA A O 1
ATOM 777 N N . ASP A 1 98 ? 2.892 15.213 28.278 1.00 82.56 98 ASP A N 1
ATOM 778 C CA . ASP A 1 98 ? 1.720 14.344 28.390 1.00 82.56 98 ASP A CA 1
ATOM 779 C C . ASP A 1 98 ? 1.577 13.487 27.117 1.00 82.56 98 ASP A C 1
ATOM 781 O O . ASP A 1 98 ? 1.328 14.026 26.036 1.00 82.56 98 ASP A O 1
ATOM 785 N N . PRO A 1 99 ? 1.700 12.149 27.206 1.00 76.06 99 PRO A N 1
ATOM 786 C CA . PRO A 1 99 ? 1.494 11.265 26.063 1.00 76.06 99 PRO A CA 1
ATOM 787 C C . PRO A 1 99 ? 0.061 11.250 25.506 1.00 76.06 99 PRO A C 1
ATOM 789 O O . PRO A 1 99 ? -0.151 10.630 24.466 1.00 76.06 99 PRO A O 1
ATOM 792 N N . ASN A 1 100 ? -0.912 11.878 26.172 1.00 76.94 100 ASN A N 1
ATOM 793 C CA . ASN A 1 100 ? -2.316 11.904 25.756 1.00 76.94 100 ASN A CA 1
ATOM 794 C C . ASN A 1 100 ? -2.792 13.270 25.235 1.00 76.94 100 ASN A C 1
ATOM 796 O O . ASN A 1 100 ? -3.970 13.397 24.914 1.00 76.94 100 ASN A O 1
ATOM 800 N N . ALA A 1 101 ? -1.909 14.263 25.106 1.00 68.56 101 ALA A N 1
ATOM 801 C CA . ALA A 1 101 ? -2.279 15.630 24.719 1.00 68.56 101 ALA A CA 1
ATOM 802 C C . ALA A 1 101 ? -2.956 15.752 23.333 1.00 68.56 101 ALA A C 1
ATOM 804 O O . ALA A 1 101 ? -3.598 16.751 23.056 1.00 68.56 101 ALA A O 1
ATOM 805 N N . GLY A 1 102 ? -2.828 14.749 22.456 1.00 63.09 102 GLY A N 1
ATOM 806 C CA . GLY A 1 102 ? -3.491 14.720 21.141 1.00 63.09 102 GLY A CA 1
ATOM 807 C C . GLY A 1 102 ? -4.796 13.920 21.096 1.00 63.09 102 GLY A C 1
ATOM 808 O O . GLY A 1 102 ? -5.360 13.747 20.023 1.00 63.09 102 GLY A O 1
ATOM 809 N N . ASN A 1 103 ? -5.248 13.377 22.229 1.00 60.38 103 ASN A N 1
ATOM 810 C CA . ASN A 1 103 ? -6.485 12.597 22.328 1.00 60.38 103 ASN A CA 1
ATOM 811 C C . ASN A 1 103 ? -7.675 13.475 22.759 1.00 60.38 103 ASN A C 1
ATOM 813 O O . ASN A 1 103 ? -8.666 12.965 23.287 1.00 60.38 103 ASN A O 1
ATOM 817 N N . GLU A 1 104 ? -7.536 14.796 22.608 1.00 62.44 104 GLU A N 1
ATOM 818 C CA . GLU A 1 104 ? -8.588 15.767 22.883 1.00 62.44 104 GLU A CA 1
ATOM 819 C C . GLU A 1 104 ? -9.801 15.491 21.990 1.00 62.44 104 GLU A C 1
ATOM 821 O O . GLU A 1 104 ? -9.681 15.038 20.849 1.00 62.44 104 GLU A O 1
ATOM 826 N N . ALA A 1 105 ? -10.992 15.708 22.548 1.00 66.00 105 ALA A N 1
ATOM 827 C CA . ALA A 1 105 ? -12.231 15.573 21.803 1.00 66.00 105 ALA A CA 1
ATOM 828 C C . ALA A 1 105 ? -12.179 16.489 20.573 1.00 66.00 105 ALA A C 1
ATOM 830 O O . ALA A 1 105 ? -11.873 17.673 20.703 1.00 66.00 105 ALA A O 1
ATOM 831 N N . MET A 1 106 ? -12.469 15.915 19.402 1.00 71.69 106 MET A N 1
ATOM 832 C CA . MET A 1 106 ? -12.519 16.626 18.125 1.00 71.69 106 MET A CA 1
ATOM 833 C C . MET A 1 106 ? -13.336 17.911 18.279 1.00 71.69 106 MET A C 1
ATOM 835 O O . MET A 1 106 ? -14.450 17.874 18.816 1.00 71.69 106 MET A O 1
ATOM 839 N N . SER A 1 107 ? -12.795 19.036 17.817 1.00 80.62 107 SER A N 1
ATOM 840 C CA . SER A 1 107 ? -13.532 20.296 17.866 1.00 80.62 107 SER A CA 1
ATOM 841 C C . SER A 1 107 ? -14.783 20.215 16.985 1.00 80.62 107 SER A C 1
ATOM 843 O O . SER A 1 107 ? -14.824 19.483 15.994 1.00 80.6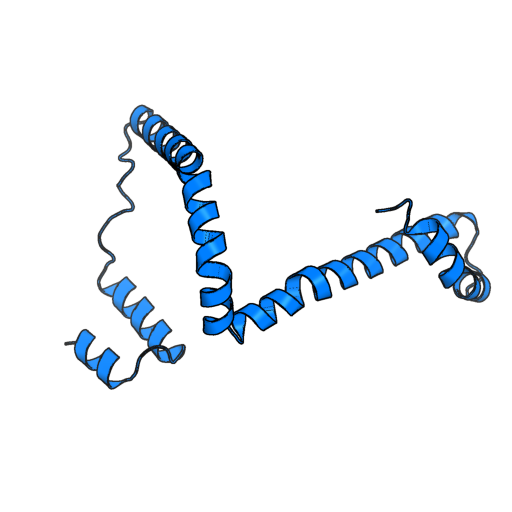2 107 SER A O 1
ATOM 845 N N . GLU A 1 108 ? -15.819 20.983 17.324 1.00 79.38 108 GLU A N 1
ATOM 846 C CA . GLU A 1 108 ? -17.043 21.057 16.514 1.00 79.38 108 GLU A CA 1
ATOM 847 C C . GLU A 1 108 ? -16.737 21.464 15.060 1.00 79.38 108 GLU A C 1
ATOM 849 O O . GLU A 1 108 ? -17.352 20.956 14.124 1.00 79.38 108 GLU A O 1
ATOM 854 N N . GLU A 1 109 ? -15.747 22.338 14.869 1.00 78.81 109 GLU A N 1
ATOM 855 C CA . GLU A 1 109 ? -15.277 22.803 13.563 1.00 78.81 109 GLU A CA 1
ATOM 856 C C . GLU A 1 109 ? -14.702 21.650 12.723 1.00 78.81 109 GLU A C 1
ATOM 858 O O . GLU A 1 109 ? -15.090 21.449 11.572 1.00 78.81 109 GLU A O 1
ATOM 863 N N . GLU A 1 110 ? -13.820 20.839 13.309 1.00 79.75 110 GLU A N 1
ATOM 864 C CA . GLU A 1 110 ? -13.262 19.654 12.652 1.00 79.75 110 GLU A CA 1
ATOM 865 C C . GLU A 1 110 ? -14.348 18.615 12.363 1.00 79.75 110 GLU A C 1
ATOM 867 O O . GLU A 1 110 ? -14.359 18.014 11.287 1.00 79.75 110 GLU A O 1
ATOM 872 N N . LEU A 1 111 ? -15.309 18.452 13.279 1.00 82.44 111 LEU A N 1
ATOM 873 C CA . LEU A 1 111 ? -16.462 17.581 13.072 1.00 82.44 111 LEU A CA 1
ATOM 874 C C . LEU A 1 111 ? -17.295 18.051 11.870 1.00 82.44 111 LEU A C 1
ATOM 876 O O . LEU A 1 111 ? -17.631 17.246 11.004 1.00 82.44 111 LEU A O 1
ATOM 880 N N . LYS A 1 112 ? -17.568 19.356 11.758 1.00 83.50 112 LYS A N 1
ATOM 881 C CA . LYS A 1 112 ? -18.278 19.954 10.615 1.00 83.50 112 LYS A CA 1
ATOM 882 C C . LYS A 1 112 ? -17.526 19.754 9.302 1.00 83.50 112 LYS A C 1
ATOM 884 O O . LYS A 1 112 ? -18.158 19.430 8.296 1.00 83.50 112 LYS A O 1
ATOM 889 N N . ILE A 1 113 ? -16.199 19.896 9.302 1.00 85.81 113 ILE A N 1
ATOM 890 C CA . ILE A 1 113 ? -15.360 19.649 8.118 1.00 85.81 113 ILE A CA 1
ATOM 891 C C . ILE A 1 113 ? -15.477 18.187 7.674 1.00 85.81 113 ILE A C 1
ATOM 893 O O . ILE A 1 113 ? -15.700 17.9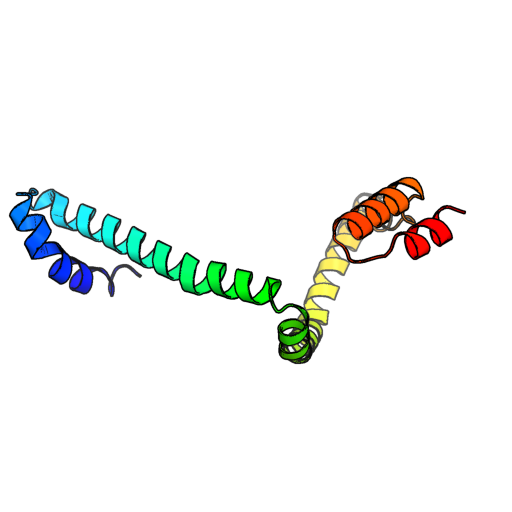21 6.492 1.00 85.81 113 ILE A O 1
ATOM 897 N N . ILE A 1 114 ? -15.372 17.240 8.610 1.00 85.69 114 ILE A N 1
ATOM 898 C CA . ILE A 1 114 ? -15.514 15.807 8.322 1.00 85.69 114 ILE A CA 1
ATOM 899 C C . ILE A 1 114 ? -16.908 15.511 7.758 1.00 85.69 114 ILE A C 1
ATOM 901 O O . ILE A 1 114 ? -17.018 14.849 6.730 1.00 85.69 114 ILE A O 1
ATOM 905 N N . MET A 1 115 ? -17.962 16.054 8.367 1.00 85.00 115 MET A N 1
ATOM 906 C CA . MET A 1 115 ? -19.343 15.855 7.916 1.00 85.00 115 MET A CA 1
ATOM 907 C C . MET A 1 115 ? -19.585 16.416 6.514 1.00 85.00 115 MET A C 1
ATOM 909 O O . MET A 1 115 ? -20.177 15.746 5.668 1.00 85.00 115 MET A O 1
ATOM 913 N N . ASN A 1 116 ? -19.083 17.615 6.227 1.00 85.25 116 ASN A N 1
ATOM 914 C CA . ASN A 1 116 ? -19.199 18.198 4.896 1.00 85.25 116 ASN A CA 1
ATOM 915 C C . ASN A 1 116 ? -18.466 17.352 3.841 1.00 85.25 116 ASN A C 1
ATOM 917 O O . ASN A 1 116 ? -18.987 17.122 2.750 1.00 85.25 116 ASN A O 1
ATOM 921 N N . ASN A 1 117 ? -17.286 16.827 4.182 1.00 86.81 117 ASN A N 1
ATOM 922 C CA . ASN A 1 117 ? -16.545 15.921 3.305 1.00 86.81 117 ASN A CA 1
ATOM 923 C C . ASN A 1 117 ? -17.298 14.601 3.070 1.00 86.81 117 ASN A C 1
ATOM 925 O O . ASN A 1 117 ? -17.345 14.136 1.933 1.00 86.81 117 ASN A O 1
ATOM 929 N N . SER A 1 118 ? -17.940 14.034 4.095 1.00 85.06 118 SER A N 1
ATOM 930 C CA . SER A 1 118 ? -18.777 12.832 3.966 1.00 85.06 118 SER A CA 1
ATOM 931 C C . SER A 1 118 ? -20.001 13.064 3.073 1.00 85.06 118 SER A C 1
ATOM 933 O O . SER A 1 118 ? -20.349 12.192 2.279 1.00 85.06 118 SER A O 1
ATOM 935 N N . TYR A 1 119 ? -20.627 14.245 3.141 1.00 86.06 119 TYR A N 1
ATOM 936 C CA . TYR A 1 119 ? -21.738 14.611 2.254 1.00 86.06 119 TYR A CA 1
ATOM 937 C C . TYR A 1 119 ? -21.286 14.698 0.792 1.00 86.06 119 TYR A C 1
ATOM 939 O O . TYR A 1 119 ? -21.912 14.115 -0.092 1.00 86.06 119 TYR A O 1
ATOM 947 N N . HIS A 1 120 ? -20.158 15.362 0.527 1.00 83.31 120 HIS A N 1
ATOM 948 C CA . HIS A 1 120 ? -19.588 15.429 -0.822 1.00 83.31 120 HIS A CA 1
ATOM 949 C C . HIS A 1 120 ? -19.097 14.071 -1.341 1.00 83.31 120 HIS A C 1
ATOM 951 O O . HIS A 1 120 ? -19.130 13.837 -2.548 1.00 83.31 120 HIS A O 1
ATOM 957 N N . GLY A 1 121 ? -18.671 13.180 -0.443 1.00 80.94 121 GLY A N 1
ATOM 958 C CA . GLY A 1 121 ? -18.329 11.792 -0.749 1.00 80.94 121 GLY A CA 1
ATOM 959 C C . GLY A 1 121 ? -19.538 10.893 -1.026 1.00 80.94 121 GLY A C 1
ATOM 960 O O . GLY A 1 121 ? -19.352 9.790 -1.527 1.00 80.94 121 GLY A O 1
ATOM 961 N N . GLY A 1 122 ? -20.763 11.359 -0.751 1.00 82.75 122 GLY A N 1
ATOM 962 C CA . GLY A 1 122 ? -21.996 10.585 -0.921 1.00 82.75 122 GLY A CA 1
ATOM 963 C C . GLY A 1 122 ? -22.278 9.583 0.203 1.00 82.75 122 GLY A C 1
ATOM 964 O O . GLY A 1 122 ? -23.176 8.759 0.060 1.00 82.75 122 GLY A O 1
ATOM 965 N N . GLU A 1 123 ? -21.537 9.658 1.309 1.00 82.94 123 GLU A N 1
ATOM 966 C CA . GLU A 1 123 ? -21.645 8.737 2.450 1.00 82.94 123 GLU A CA 1
ATOM 967 C C . GLU A 1 123 ? -22.809 9.091 3.392 1.00 82.94 123 GLU A C 1
ATOM 969 O O . GLU A 1 123 ? -23.306 8.230 4.111 1.00 82.94 123 GLU A O 1
ATOM 974 N N . ILE A 1 124 ? -23.255 10.354 3.391 1.00 82.88 124 ILE A N 1
ATOM 975 C CA . ILE A 1 124 ? -24.388 10.846 4.194 1.00 82.88 124 ILE A CA 1
ATOM 976 C C . ILE A 1 124 ? -25.317 11.717 3.349 1.00 82.88 124 ILE A C 1
ATOM 978 O O . ILE A 1 124 ? -24.879 12.383 2.406 1.00 82.88 124 ILE A O 1
ATOM 982 N N . ASN A 1 125 ? -26.606 11.750 3.691 1.00 82.06 125 ASN A N 1
ATOM 983 C CA . ASN A 1 125 ? -27.588 12.550 2.955 1.00 82.06 125 ASN A CA 1
ATOM 984 C C . ASN A 1 125 ? -27.753 13.976 3.532 1.00 82.06 125 ASN A C 1
ATOM 986 O O . ASN A 1 125 ? -27.325 14.289 4.643 1.00 82.06 125 ASN A O 1
ATOM 990 N N . GLN A 1 126 ? -28.413 14.858 2.774 1.00 80.44 126 GLN A N 1
ATOM 991 C CA . GLN A 1 126 ? -28.626 16.256 3.176 1.00 80.44 126 GLN A CA 1
ATOM 992 C C . GLN A 1 126 ? -29.473 16.399 4.457 1.00 80.44 126 GLN A C 1
ATOM 994 O O . GLN A 1 126 ? -29.284 17.331 5.233 1.00 80.44 126 GLN A O 1
ATOM 999 N N . THR A 1 127 ? -30.405 15.478 4.689 1.00 79.88 127 THR A N 1
ATOM 1000 C CA . THR A 1 127 ? -31.241 15.409 5.891 1.00 79.88 127 THR A CA 1
ATOM 1001 C C . THR A 1 127 ? -30.426 15.001 7.125 1.00 79.88 127 THR A C 1
ATOM 1003 O O . THR A 1 127 ? -30.566 15.623 8.170 1.00 79.88 127 THR A O 1
ATOM 1006 N N . GLU A 1 128 ? -29.531 14.017 7.011 1.00 77.38 128 GLU A N 1
ATOM 1007 C CA . GLU A 1 128 ? -28.613 13.591 8.081 1.00 77.38 128 GLU A CA 1
ATOM 1008 C C . GLU A 1 128 ? -27.628 14.700 8.452 1.00 77.38 128 GLU A C 1
ATOM 1010 O O . GLU A 1 128 ? -27.415 14.965 9.635 1.00 77.38 128 GLU A O 1
ATOM 1015 N N . LEU A 1 129 ? -27.100 15.412 7.451 1.00 82.00 129 LEU A N 1
ATOM 1016 C CA . LEU A 1 129 ? -26.270 16.595 7.666 1.00 82.00 129 LEU A CA 1
ATOM 1017 C C . LEU A 1 129 ? -27.043 17.693 8.419 1.00 82.00 129 LEU A C 1
ATOM 1019 O O . LEU A 1 129 ? -26.510 18.291 9.351 1.00 82.00 129 LEU A O 1
ATOM 1023 N N . ALA A 1 130 ? -28.308 17.928 8.056 1.00 79.69 130 ALA A N 1
ATOM 1024 C CA . ALA A 1 130 ? -29.150 18.947 8.682 1.00 79.69 130 ALA A CA 1
ATOM 1025 C C . ALA A 1 130 ? -29.520 18.628 10.144 1.00 79.69 130 ALA A C 1
ATOM 1027 O O . ALA A 1 130 ? -29.684 19.549 10.943 1.00 79.69 130 ALA A O 1
ATOM 1028 N N . TYR A 1 131 ? -29.630 17.351 10.524 1.00 79.31 131 TYR A N 1
ATOM 1029 C CA . TYR A 1 131 ? -29.882 16.960 11.917 1.00 79.31 131 TYR A CA 1
ATOM 1030 C C . TYR A 1 131 ? -28.690 17.204 12.844 1.00 79.31 131 TYR A C 1
ATOM 1032 O O . TYR A 1 131 ? -28.899 17.376 14.038 1.00 79.31 131 TYR A O 1
ATOM 1040 N N . MET A 1 132 ? -27.465 17.221 12.316 1.00 70.88 132 MET A N 1
ATOM 1041 C CA . MET A 1 132 ? -26.247 17.421 13.114 1.00 70.88 132 MET A CA 1
ATOM 1042 C C . MET A 1 132 ? -25.754 18.874 13.136 1.00 70.88 132 MET A C 1
ATOM 1044 O O . MET A 1 132 ? -24.791 19.181 13.833 1.00 70.88 132 MET A O 1
ATOM 1048 N N . GLN A 1 133 ? -26.388 19.759 12.360 1.00 69.94 133 GLN A N 1
ATOM 1049 C CA . GLN A 1 133 ? -26.112 21.201 12.341 1.00 69.94 133 GLN A CA 1
ATOM 1050 C C . GLN A 1 133 ? -27.050 22.018 13.250 1.00 69.94 133 GLN A C 1
ATOM 1052 O O . GLN A 1 133 ? -26.850 23.228 13.367 1.00 69.94 133 GLN A O 1
ATOM 1057 N N . ASN A 1 134 ? -28.053 21.378 13.866 1.00 62.72 134 ASN A N 1
ATOM 1058 C CA . ASN A 1 134 ? -28.961 21.963 14.863 1.00 62.72 134 ASN A CA 1
ATOM 1059 C C . ASN A 1 134 ? -28.580 21.512 16.274 1.00 62.72 134 ASN A C 1
ATOM 1061 O O . ASN A 1 134 ? -28.783 22.321 17.206 1.00 62.72 134 ASN A O 1
#

Organism: Staphylococcus pseudintermedius (NCBI:txid283734)

Radius of gyration: 26.57 Å; chains: 1; bounding box: 61×37×67 Å

Sequence (134 aa):
LGWLGEPLFERILHPVIELLNIPDALVMTVSIVVAFTVVTYIHVVIGELAPKSLAIQYTDRIALLYARPLYYFGLIMKPLIWLMNGSARFIIRIFGADPNAGNEAMSEEELKIIMNNSYHGGEINQTELAYMQN

Secondary structure (DSSP, 8-state):
-HHHHHHHHHHHHHHHHHHTT--HHHHHHHHHHHHHHHHHHHHHIIIIIHHHHHHHHTHHHHHHHHHHHHHHHHHHHHHHHHHHHHHHHHHHHHTT--TTTT-PPPPHHHHHHHHHHHHHTTSS-HHHHHHH--

InterPro domains:
  IPR002550 CNNM, transmembrane domain [PF01595] (1-128)
  IPR002550 CNNM, transmembrane domain [PS51846] (1-128)
  IPR051676 UPF0053 domain-containing protein [PTHR43099] (1-134)